Protein AF-A0A940LF89-F1 (afdb_monomer)

Solvent-accessible surface area (backbone atoms only — not comparable to full-atom values): 9359 Å² total; per-residue (Å²): 142,90,88,87,88,87,86,87,80,87,80,78,84,85,81,83,85,81,86,78,91,70,83,79,73,80,73,78,76,70,86,70,82,68,84,73,81,70,79,74,57,82,63,50,58,34,36,40,42,36,38,23,92,42,52,90,45,69,88,50,63,39,68,42,80,45,66,56,57,68,62,49,49,57,51,49,74,52,58,60,87,62,44,75,67,91,71,83,93,59,68,45,38,33,38,36,37,36,20,39,96,88,39,78,79,48,58,40,38,32,20,74,92,71,42,30,34,36,36,71,58,95,92,42,57,33,36,28,71,51,45,74,67,43,42,53,51,51,57,49,53,52,58,56,45,74,75,110

Mean predicted aligned error: 12.81 Å

pLDDT: mean 78.95, std 18.45, range [38.66, 96.88]

Secondary structure (DSSP, 8-state):
-----SSSSSSSSSS-------------------------GGG--EEEEEE-SSTT-TTS-EEEEE--HHHHHHHHHT----EESPPP-----EEEEEEETTEEEEEEEEETTTTEEEEEETTEEEEEE--HHHHHHHHHHHHHHTT-

Sequence (148 aa):
MKRYFIITVLGLFHLACNNHASNEQAITDTTGSENISMPDWKSTDSLEYIYYPDPQNQKVYQHQMITDLVLIQAFVDNLQRPVSGEKTLCPHYSKVYLFTKGEAYKTLYISGSCGYLAFAVNSHQYFIELTGQTKMLIDSLEKISVRL

Foldseek 3Di:
DDDDDPDPPPPPPPPPDDDDPDPPDPPPPDPDPPPQPDPPQLLFQKKKKKFAPDLVCSVDIFIDIGRPNVLSCLLSVPFDDWDFDDDPDARFGMKMFTDHPRDGDWIWTDHPVRQWIWTDDPNTIIITGNDPSNVVSVVVVVVVRVVD

Radius of gyration: 23.23 Å; Cα contacts (8 Å, |Δi|>4): 193; chains: 1; bounding box: 64×38×62 Å

Structure (mmCIF, N/CA/C/O backbone):
data_AF-A0A940LF89-F1
#
_entry.id   AF-A0A940LF89-F1
#
loop_
_atom_site.group_PDB
_atom_site.id
_atom_site.type_symbol
_atom_site.label_atom_id
_atom_site.label_alt_id
_atom_site.label_comp_id
_atom_site.label_asym_id
_atom_site.label_entity_id
_atom_site.label_seq_id
_atom_site.pdbx_PDB_ins_code
_atom_site.Cartn_x
_atom_site.Cartn_y
_atom_site.Cartn_z
_atom_site.occupancy
_atom_site.B_iso_or_equiv
_atom_site.auth_seq_id
_atom_site.auth_comp_id
_atom_site.auth_asym_id
_atom_site.auth_atom_id
_atom_site.pdbx_PDB_model_num
ATOM 1 N N . MET A 1 1 ? 47.653 21.192 43.317 1.00 46.12 1 MET A N 1
ATOM 2 C CA . MET A 1 1 ? 48.150 20.780 41.984 1.00 46.12 1 MET A CA 1
ATOM 3 C C . MET A 1 1 ? 47.025 20.097 41.210 1.00 46.12 1 MET A C 1
ATOM 5 O O . MET A 1 1 ? 46.843 18.905 41.374 1.00 46.12 1 MET A O 1
ATOM 9 N N . LYS A 1 2 ? 46.201 20.839 40.460 1.00 48.16 2 LYS A N 1
ATOM 10 C CA . LYS A 1 2 ? 45.096 20.291 39.642 1.00 48.16 2 LYS A CA 1
ATOM 11 C C . LYS A 1 2 ? 44.640 21.348 38.632 1.00 48.16 2 LYS A C 1
ATOM 13 O O . LYS A 1 2 ? 43.669 22.021 38.934 1.00 48.16 2 LYS A O 1
ATOM 18 N N . ARG A 1 3 ? 45.338 21.543 37.502 1.00 53.50 3 ARG A N 1
ATOM 19 C CA . ARG A 1 3 ? 44.838 22.306 36.327 1.00 53.50 3 ARG A CA 1
ATOM 20 C C . ARG A 1 3 ? 45.652 22.009 35.055 1.00 53.50 3 ARG A C 1
ATOM 22 O O . ARG A 1 3 ? 46.299 22.909 34.555 1.00 53.50 3 ARG A O 1
ATOM 29 N N . TYR A 1 4 ? 45.632 20.782 34.533 1.00 54.00 4 TYR A N 1
ATOM 30 C CA . TYR A 1 4 ? 46.116 20.500 33.166 1.00 54.00 4 TYR A CA 1
ATOM 31 C C . TYR A 1 4 ? 45.388 19.277 32.597 1.00 54.00 4 TYR A C 1
ATOM 33 O O . TYR A 1 4 ? 45.941 18.186 32.579 1.00 54.00 4 TYR A O 1
ATOM 41 N N . PHE A 1 5 ? 44.116 19.419 32.212 1.00 53.34 5 PHE A N 1
ATOM 42 C CA . PHE A 1 5 ? 43.399 18.325 31.534 1.00 53.34 5 PHE A CA 1
ATOM 43 C C . PHE A 1 5 ? 42.283 18.811 30.594 1.00 53.34 5 PHE A C 1
ATOM 45 O O . PHE A 1 5 ? 41.226 18.199 30.511 1.00 53.34 5 PHE A O 1
ATOM 52 N N . ILE A 1 6 ? 42.476 19.949 29.914 1.00 54.81 6 ILE A N 1
ATOM 53 C CA . ILE A 1 6 ? 41.477 20.495 28.974 1.00 54.81 6 ILE A CA 1
ATOM 54 C C . ILE A 1 6 ? 42.163 21.122 27.745 1.00 54.81 6 ILE A C 1
ATOM 56 O O . ILE A 1 6 ? 41.893 22.270 27.441 1.00 54.81 6 ILE A O 1
ATOM 60 N N . ILE A 1 7 ? 43.102 20.451 27.056 1.00 52.41 7 ILE A N 1
ATOM 61 C CA . ILE A 1 7 ? 43.588 20.934 25.729 1.00 52.41 7 ILE A CA 1
ATOM 62 C C . ILE A 1 7 ? 43.909 19.777 24.743 1.00 52.41 7 ILE A C 1
ATOM 64 O O . ILE A 1 7 ? 44.644 19.955 23.783 1.00 52.41 7 ILE A O 1
ATOM 68 N N . THR A 1 8 ? 43.368 18.566 24.907 1.00 50.88 8 THR A N 1
ATOM 69 C CA . THR A 1 8 ? 43.729 17.415 24.036 1.00 50.88 8 THR A CA 1
ATOM 70 C C . THR A 1 8 ? 42.533 16.683 23.425 1.00 50.88 8 THR A C 1
ATOM 72 O O . THR A 1 8 ? 42.554 15.466 23.297 1.00 50.88 8 THR A O 1
ATOM 75 N N . VAL A 1 9 ? 41.475 17.399 23.021 1.00 53.28 9 VAL A N 1
ATOM 76 C CA . VAL A 1 9 ? 40.345 16.787 22.274 1.00 53.28 9 VAL A CA 1
ATOM 77 C C . VAL A 1 9 ? 39.986 17.538 20.976 1.00 53.28 9 VAL A C 1
ATOM 79 O O . VAL A 1 9 ? 39.215 17.035 20.170 1.00 53.28 9 VAL A O 1
ATOM 82 N N . LEU A 1 10 ? 40.600 18.691 20.681 1.00 51.09 10 LEU A N 1
ATOM 83 C CA . LEU A 1 10 ? 40.256 19.501 19.496 1.00 51.09 10 LEU A CA 1
ATOM 84 C C . LEU A 1 10 ? 41.141 19.277 18.247 1.00 51.09 10 LEU A C 1
ATOM 86 O O . LEU A 1 10 ? 41.063 20.053 17.303 1.00 51.09 10 LEU A O 1
ATOM 90 N N . GLY A 1 11 ? 41.990 18.243 18.225 1.00 48.66 11 GLY A N 1
ATOM 91 C CA . GLY A 1 11 ? 43.007 18.058 17.174 1.00 48.66 11 GLY A CA 1
ATOM 92 C C . GLY A 1 11 ? 42.752 16.960 16.133 1.00 48.66 11 GLY A C 1
ATOM 93 O O . GLY A 1 11 ? 43.557 16.822 15.220 1.00 48.66 11 GLY A O 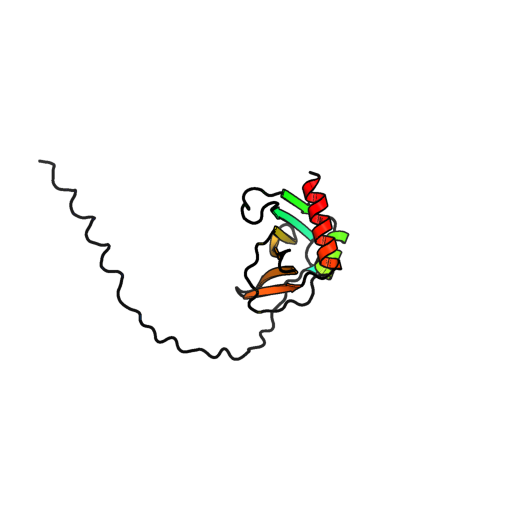1
ATOM 94 N N . LEU A 1 12 ? 41.684 16.160 16.246 1.00 50.69 12 LEU A N 1
ATOM 95 C CA . LEU A 1 12 ? 41.527 14.934 15.436 1.00 50.69 12 LEU A CA 1
ATOM 96 C C . LEU A 1 12 ? 40.475 15.001 14.314 1.00 50.69 12 LEU A C 1
ATOM 98 O O . LEU A 1 12 ? 40.306 14.022 13.597 1.00 50.69 12 LEU A O 1
ATOM 102 N N . PHE A 1 13 ? 39.811 16.140 14.091 1.00 50.19 13 PHE A N 1
ATOM 103 C CA . PHE A 1 13 ? 38.754 16.250 13.067 1.00 50.19 13 PHE A CA 1
ATOM 104 C C . PHE A 1 13 ? 39.200 16.799 11.697 1.00 50.19 13 PHE A C 1
ATOM 106 O O . PHE A 1 13 ? 38.362 16.971 10.818 1.00 50.19 13 PHE A O 1
ATOM 113 N N . HIS A 1 14 ? 40.496 17.035 11.459 1.00 48.19 14 HIS A N 1
ATOM 114 C CA . HIS A 1 14 ? 40.974 17.637 10.198 1.00 48.19 14 HIS A CA 1
ATOM 115 C C . HIS A 1 14 ? 41.719 16.692 9.236 1.00 48.19 14 HIS A C 1
ATOM 117 O O . HIS A 1 14 ? 42.357 17.164 8.302 1.00 48.19 14 HIS A O 1
ATOM 123 N N . LEU A 1 15 ? 41.621 15.367 9.404 1.00 52.59 15 LEU A N 1
ATOM 124 C CA . LEU A 1 15 ? 42.359 14.390 8.578 1.00 52.59 15 LEU A CA 1
ATOM 125 C C . LEU A 1 15 ? 41.482 13.345 7.863 1.00 52.59 15 LEU A C 1
ATOM 127 O O . LEU A 1 15 ? 41.966 12.277 7.506 1.00 52.59 15 LEU A O 1
ATOM 131 N N . ALA A 1 16 ? 40.210 13.656 7.602 1.00 47.69 16 ALA A N 1
ATOM 132 C CA . ALA A 1 16 ? 39.301 12.778 6.856 1.00 47.69 16 ALA A CA 1
ATOM 133 C C . ALA A 1 16 ? 38.662 13.483 5.648 1.00 47.69 16 ALA A C 1
ATOM 135 O O . ALA A 1 16 ? 37.453 13.458 5.478 1.00 47.69 16 ALA A O 1
ATOM 136 N N . CYS A 1 17 ? 39.474 14.132 4.815 1.00 52.31 17 CYS A N 1
ATOM 137 C CA . CYS A 1 17 ? 39.087 14.532 3.461 1.00 52.31 17 CYS A CA 1
ATOM 138 C C . CYS A 1 17 ? 40.338 14.478 2.589 1.00 52.31 17 CYS A C 1
ATOM 140 O O . CYS A 1 17 ? 40.973 15.497 2.352 1.00 52.31 17 CYS A O 1
ATOM 142 N N . ASN A 1 18 ? 40.747 13.280 2.183 1.00 50.00 18 ASN A N 1
ATOM 143 C CA . ASN A 1 18 ? 41.492 13.093 0.946 1.00 50.00 18 ASN A CA 1
ATOM 144 C C . ASN A 1 18 ? 41.467 11.620 0.558 1.00 50.00 18 ASN A C 1
ATOM 146 O O . ASN A 1 18 ? 41.664 10.746 1.398 1.00 50.00 18 ASN A O 1
ATOM 150 N N . ASN A 1 19 ? 41.280 11.410 -0.743 1.00 50.00 19 ASN A N 1
ATOM 151 C CA . ASN A 1 19 ? 41.135 10.150 -1.466 1.00 50.00 19 ASN A CA 1
ATOM 152 C C . ASN A 1 19 ? 39.683 9.677 -1.551 1.00 50.00 19 ASN A C 1
ATOM 154 O O . ASN A 1 19 ? 39.202 8.965 -0.681 1.00 50.00 19 ASN A O 1
ATOM 158 N N . HIS A 1 20 ? 39.015 10.004 -2.658 1.00 40.62 20 HIS A N 1
ATOM 159 C CA . HIS A 1 20 ? 38.934 9.039 -3.755 1.00 40.62 20 HIS A CA 1
ATOM 160 C C . HIS A 1 20 ? 38.337 9.714 -5.001 1.00 40.62 20 HIS A C 1
ATOM 162 O O . HIS A 1 20 ? 37.125 9.830 -5.146 1.00 40.62 20 HIS A O 1
ATOM 168 N N . ALA A 1 21 ? 39.195 10.158 -5.921 1.00 48.47 21 ALA A N 1
ATOM 169 C CA . ALA A 1 21 ? 38.800 10.248 -7.321 1.00 48.47 21 ALA A CA 1
ATOM 170 C C . ALA A 1 21 ? 38.827 8.811 -7.861 1.00 48.47 21 ALA A C 1
ATOM 172 O O . ALA A 1 21 ? 39.856 8.356 -8.360 1.00 48.47 21 ALA A O 1
ATOM 173 N N . SER A 1 22 ? 37.739 8.063 -7.650 1.00 42.72 22 SER A N 1
ATOM 174 C CA . SER A 1 22 ? 37.534 6.808 -8.370 1.00 42.72 22 SER A CA 1
ATOM 175 C C . SER A 1 22 ? 36.947 7.145 -9.721 1.00 42.72 22 SER A C 1
ATOM 177 O O . SER A 1 22 ? 35.916 7.801 -9.831 1.00 42.72 22 SER A O 1
ATOM 179 N N . ASN A 1 23 ? 37.668 6.709 -10.735 1.00 48.62 23 ASN A N 1
ATOM 180 C CA . ASN A 1 23 ? 37.265 6.685 -12.120 1.00 48.62 23 ASN A CA 1
ATOM 181 C C . ASN A 1 23 ? 36.010 5.800 -12.216 1.00 48.62 23 ASN A C 1
ATOM 183 O O . ASN A 1 23 ? 36.109 4.577 -12.120 1.00 48.62 23 ASN A O 1
ATOM 187 N N . GLU A 1 24 ? 34.833 6.414 -12.312 1.00 40.28 24 GLU A N 1
ATOM 188 C CA . GLU A 1 24 ? 33.560 5.709 -12.435 1.00 40.28 24 GLU A CA 1
ATOM 189 C C . GLU A 1 24 ? 33.504 5.097 -13.841 1.00 40.28 24 GLU A C 1
ATOM 191 O O . GLU A 1 24 ? 33.165 5.743 -14.833 1.00 40.28 24 GLU A O 1
ATOM 196 N N . GLN A 1 25 ? 33.952 3.844 -13.949 1.00 45.50 25 GLN A N 1
ATOM 197 C CA . GLN A 1 25 ? 33.694 3.033 -15.127 1.00 45.50 25 GLN A CA 1
ATOM 198 C C . GLN A 1 25 ? 32.181 2.895 -15.253 1.00 45.50 25 GLN A C 1
ATOM 200 O O . GLN A 1 25 ? 31.536 2.298 -14.395 1.00 45.50 25 GLN A O 1
ATOM 205 N N . ALA A 1 26 ? 31.634 3.444 -16.336 1.00 41.81 26 ALA A N 1
ATOM 206 C CA . ALA A 1 26 ? 30.279 3.174 -16.772 1.00 41.81 26 ALA A CA 1
ATOM 207 C C . ALA A 1 26 ? 30.140 1.664 -17.007 1.00 41.81 26 ALA A C 1
ATOM 209 O O . ALA A 1 26 ? 30.495 1.142 -18.068 1.00 41.81 26 ALA A O 1
ATOM 210 N N . ILE A 1 27 ? 29.653 0.953 -15.991 1.00 45.81 27 ILE A N 1
ATOM 211 C CA . ILE A 1 27 ? 29.139 -0.397 -16.150 1.00 45.81 27 ILE A CA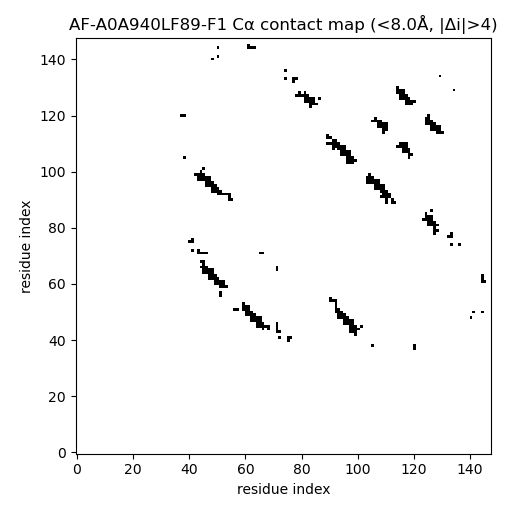 1
ATOM 212 C C . ILE A 1 27 ? 27.911 -0.231 -17.033 1.00 45.81 27 ILE A C 1
ATOM 214 O O . ILE A 1 27 ? 26.886 0.313 -16.633 1.00 45.81 27 ILE A O 1
ATOM 218 N N . THR A 1 28 ? 28.066 -0.626 -18.291 1.00 43.69 28 THR A N 1
ATOM 219 C CA . THR A 1 28 ? 26.935 -0.816 -19.187 1.00 43.69 28 THR A CA 1
ATOM 220 C C . THR A 1 28 ? 26.212 -2.041 -18.652 1.00 43.69 28 THR A C 1
ATOM 222 O O . THR A 1 28 ? 26.611 -3.168 -18.951 1.00 43.69 28 THR A O 1
ATOM 225 N N . ASP A 1 29 ? 25.226 -1.817 -17.781 1.00 38.66 29 ASP A N 1
ATOM 226 C CA . ASP A 1 29 ? 24.394 -2.886 -17.252 1.00 38.66 29 ASP A CA 1
ATOM 227 C C . ASP A 1 29 ? 23.645 -3.500 -18.430 1.00 38.66 29 ASP A C 1
ATOM 229 O O . ASP A 1 29 ? 22.699 -2.954 -19.002 1.00 38.66 29 ASP A O 1
ATOM 233 N N . THR A 1 30 ? 24.184 -4.633 -18.860 1.00 41.62 30 THR A N 1
ATOM 234 C CA . THR A 1 30 ? 23.553 -5.515 -19.820 1.00 41.62 30 THR A CA 1
ATOM 235 C C . THR A 1 30 ? 22.251 -5.938 -19.169 1.00 41.62 30 THR A C 1
ATOM 237 O O . THR A 1 30 ? 22.270 -6.457 -18.057 1.00 41.62 30 THR A O 1
ATOM 240 N N . THR A 1 31 ? 21.135 -5.682 -19.845 1.00 44.91 31 THR A N 1
ATOM 241 C CA . THR A 1 31 ? 19.775 -6.055 -19.458 1.00 44.91 31 THR A CA 1
ATOM 242 C C . THR A 1 31 ? 19.676 -7.561 -19.215 1.00 44.91 31 THR A C 1
ATOM 244 O O . THR A 1 31 ? 19.237 -8.340 -20.060 1.00 44.91 31 THR A O 1
ATOM 247 N N . GLY A 1 32 ? 20.100 -7.982 -18.027 1.00 40.69 32 GLY A N 1
ATOM 248 C CA . GLY A 1 32 ? 19.802 -9.273 -17.454 1.00 40.69 32 GLY A CA 1
ATOM 249 C C . GLY A 1 32 ? 18.320 -9.277 -17.135 1.00 40.69 32 GLY A C 1
ATOM 250 O O . GLY A 1 32 ? 17.867 -8.584 -16.229 1.00 40.69 32 GLY A O 1
ATOM 251 N N . SER A 1 33 ? 17.548 -10.035 -17.907 1.00 46.44 33 SER A N 1
ATOM 252 C CA . SER A 1 33 ? 16.190 -10.417 -17.537 1.00 46.44 33 SER A CA 1
ATOM 253 C C . SER A 1 33 ? 16.269 -11.293 -16.283 1.00 46.44 33 SER A C 1
ATOM 255 O O . SER A 1 33 ? 16.211 -12.519 -16.375 1.00 46.44 33 SER A O 1
ATOM 257 N N . GLU A 1 34 ? 16.448 -10.684 -15.110 1.00 54.47 34 GLU A N 1
ATOM 258 C CA . GLU A 1 34 ? 16.262 -11.372 -13.841 1.00 54.47 34 GLU A CA 1
ATOM 259 C C . GLU A 1 34 ? 14.828 -11.905 -13.801 1.00 54.47 34 GLU A C 1
ATOM 261 O O . GLU A 1 34 ? 13.856 -11.175 -14.018 1.00 54.47 34 GLU A O 1
ATOM 266 N N . ASN A 1 35 ? 14.685 -13.202 -13.535 1.00 57.06 35 ASN A N 1
ATOM 267 C CA . ASN A 1 35 ? 13.398 -13.787 -13.188 1.00 57.06 35 ASN A CA 1
ATOM 268 C C . ASN A 1 35 ? 12.997 -13.240 -11.814 1.00 57.06 35 ASN A C 1
ATOM 270 O O . ASN A 1 35 ? 13.279 -13.842 -10.780 1.00 57.06 35 ASN A O 1
ATOM 274 N N . ILE A 1 36 ? 12.376 -12.063 -11.807 1.00 63.78 36 ILE A N 1
ATOM 275 C CA . ILE A 1 36 ? 11.866 -11.426 -10.598 1.00 63.78 36 ILE A CA 1
ATOM 276 C C . ILE A 1 36 ? 10.765 -12.324 -10.037 1.00 63.78 36 ILE A C 1
ATOM 278 O O . ILE A 1 36 ? 9.684 -12.440 -10.621 1.00 63.78 36 ILE A O 1
ATOM 282 N N . SER A 1 37 ? 11.036 -12.957 -8.896 1.00 72.25 37 SER A N 1
ATOM 283 C CA . SER A 1 37 ? 10.005 -13.641 -8.122 1.00 72.25 37 SER A CA 1
ATOM 284 C C . SER A 1 37 ? 9.059 -12.584 -7.567 1.00 72.25 37 SER A C 1
ATOM 286 O O . SER A 1 37 ? 9.373 -11.906 -6.586 1.00 72.25 37 SER A O 1
ATOM 288 N N . MET A 1 38 ? 7.912 -12.413 -8.221 1.00 77.19 38 MET A N 1
ATOM 289 C CA . MET A 1 38 ? 6.885 -11.505 -7.732 1.00 77.19 38 MET A CA 1
ATOM 290 C C . MET A 1 38 ? 6.402 -11.955 -6.351 1.00 77.19 38 MET A C 1
ATOM 292 O O . MET A 1 38 ? 6.324 -13.161 -6.100 1.00 77.19 38 MET A O 1
ATOM 296 N N . PRO A 1 39 ? 6.083 -11.014 -5.448 1.00 81.94 39 PRO A N 1
ATOM 297 C CA . PRO A 1 39 ? 5.462 -11.360 -4.180 1.00 81.94 39 PRO A CA 1
ATOM 298 C C . PRO A 1 39 ? 4.162 -12.123 -4.434 1.00 81.94 39 PRO A C 1
ATOM 300 O O . PRO A 1 39 ? 3.375 -11.741 -5.301 1.00 81.94 39 PRO A O 1
ATOM 303 N N . ASP A 1 40 ? 3.930 -13.193 -3.678 1.00 88.62 40 ASP A N 1
ATOM 304 C CA . ASP A 1 40 ? 2.652 -13.893 -3.724 1.00 88.62 40 ASP A CA 1
ATOM 305 C C . ASP A 1 40 ? 1.592 -13.061 -2.996 1.00 88.62 40 ASP A C 1
ATOM 307 O O . ASP A 1 40 ? 1.395 -13.165 -1.783 1.00 88.62 40 ASP A O 1
ATOM 311 N N . TRP A 1 41 ? 0.924 -12.191 -3.748 1.00 89.00 41 TRP A N 1
ATOM 312 C CA . TRP A 1 41 ? -0.151 -11.339 -3.246 1.00 89.00 41 TRP A CA 1
ATOM 313 C C . TRP A 1 41 ? -1.368 -12.146 -2.784 1.00 89.00 41 TRP A C 1
ATOM 315 O O . TRP A 1 41 ? -2.092 -11.701 -1.898 1.00 89.00 41 TRP A O 1
ATOM 325 N N . LYS A 1 42 ? -1.579 -13.350 -3.336 1.00 89.25 42 LYS A N 1
ATOM 326 C CA . LYS A 1 42 ? -2.772 -14.170 -3.068 1.00 89.25 42 LYS A CA 1
ATOM 327 C C . LYS A 1 42 ? -2.775 -14.778 -1.673 1.00 89.25 42 LYS A C 1
ATOM 329 O O . LYS A 1 42 ? -3.839 -15.120 -1.163 1.00 89.25 42 LYS A O 1
ATOM 334 N N . SER A 1 43 ? -1.598 -14.877 -1.058 1.00 93.69 43 SER A N 1
ATOM 335 C CA . SER A 1 43 ? -1.420 -15.305 0.331 1.00 93.69 43 SER A CA 1
ATOM 336 C C . SER A 1 43 ? -1.839 -14.254 1.370 1.00 93.69 43 SER A C 1
ATOM 338 O O . SER A 1 43 ? -1.805 -14.551 2.567 1.00 93.69 43 SER A O 1
ATOM 340 N N . THR A 1 44 ? -2.234 -13.050 0.936 1.00 95.81 44 THR A N 1
ATOM 341 C CA . THR A 1 44 ? -2.681 -11.979 1.833 1.00 95.81 44 THR A CA 1
ATOM 342 C C . THR A 1 44 ? -3.971 -12.374 2.549 1.00 95.81 44 THR A C 1
ATOM 344 O O . THR A 1 44 ? -4.983 -12.636 1.899 1.00 95.81 44 THR A O 1
ATOM 347 N N . ASP A 1 45 ? -3.955 -12.366 3.881 1.00 95.94 45 ASP A N 1
ATOM 348 C CA . ASP A 1 45 ? -5.145 -12.612 4.710 1.00 95.94 45 ASP A CA 1
ATOM 349 C C . ASP A 1 45 ? -5.711 -11.345 5.360 1.00 95.94 45 ASP A C 1
ATOM 351 O O . ASP A 1 45 ? -6.868 -11.322 5.779 1.00 95.94 45 ASP A O 1
ATOM 355 N N . SER A 1 46 ? -4.910 -10.283 5.426 1.00 96.12 46 SER A N 1
ATOM 356 C CA . SER A 1 46 ? -5.297 -9.009 6.009 1.00 96.12 46 SER A CA 1
ATOM 357 C C . SER A 1 46 ? -4.419 -7.866 5.504 1.00 96.12 46 SER A C 1
ATOM 359 O O . SER A 1 46 ? -3.304 -8.068 5.012 1.00 96.12 46 SER A O 1
ATOM 361 N N . LEU A 1 47 ? -4.951 -6.648 5.583 1.00 95.44 47 LEU A N 1
ATOM 362 C CA . LEU A 1 47 ? -4.288 -5.429 5.130 1.00 95.44 47 LEU A CA 1
ATOM 363 C C . LEU A 1 47 ? -4.356 -4.366 6.218 1.00 95.44 47 LEU A C 1
ATOM 365 O O . LEU A 1 47 ? -5.436 -4.096 6.736 1.00 95.44 47 LEU A O 1
ATOM 369 N N . GLU A 1 48 ? -3.251 -3.681 6.479 1.00 96.12 48 GLU A N 1
ATOM 370 C CA . GLU A 1 48 ? -3.293 -2.395 7.174 1.00 96.12 48 GLU A CA 1
ATOM 371 C C . GLU A 1 48 ? -3.187 -1.279 6.138 1.00 96.12 48 GLU A C 1
ATOM 373 O O . GLU A 1 48 ? -2.204 -1.187 5.402 1.00 96.12 48 GLU A O 1
ATOM 378 N N . TYR A 1 49 ? -4.209 -0.432 6.068 1.00 95.19 49 TYR A N 1
ATOM 379 C CA . TYR A 1 49 ? -4.238 0.736 5.198 1.00 95.19 49 TYR A CA 1
ATOM 380 C C . TYR A 1 49 ? -3.991 1.992 6.025 1.00 95.19 49 TYR A C 1
ATOM 382 O O . TYR A 1 49 ? -4.748 2.279 6.949 1.00 95.19 49 TYR A O 1
ATOM 390 N N . ILE A 1 50 ? -2.953 2.746 5.670 1.00 95.62 50 ILE A N 1
ATOM 391 C CA . ILE A 1 50 ? -2.601 4.030 6.273 1.00 95.62 50 ILE A CA 1
ATOM 392 C C . ILE A 1 50 ? -2.807 5.129 5.239 1.00 95.62 50 ILE A C 1
ATOM 394 O O . ILE A 1 50 ? -2.201 5.097 4.170 1.00 95.62 50 ILE A O 1
ATOM 398 N N . TYR A 1 51 ? -3.611 6.127 5.581 1.00 94.62 51 TYR A N 1
ATOM 399 C CA . TYR A 1 51 ? -3.879 7.306 4.770 1.00 94.62 51 TYR A CA 1
ATOM 400 C C . TYR A 1 51 ? -3.277 8.562 5.402 1.00 94.62 51 TYR A C 1
ATOM 402 O O . TYR A 1 51 ? -3.396 8.784 6.607 1.00 94.62 51 TYR A O 1
ATOM 410 N N . TYR A 1 52 ? -2.658 9.395 4.570 1.00 93.75 52 TYR A N 1
ATOM 411 C CA . TYR A 1 52 ? -2.072 10.683 4.919 1.00 93.75 52 TYR A CA 1
ATOM 412 C C . TYR A 1 52 ? -2.899 11.794 4.264 1.00 93.75 52 TYR A C 1
ATOM 414 O O . TYR A 1 52 ? -2.704 12.061 3.075 1.00 93.75 52 TYR A O 1
ATOM 422 N N . PRO A 1 53 ? -3.786 12.474 5.018 1.00 91.44 53 PRO A N 1
ATOM 423 C CA . PRO A 1 53 ? -4.552 13.604 4.488 1.00 91.44 53 PRO A CA 1
ATOM 424 C C . PRO A 1 53 ? -3.651 14.709 3.922 1.00 91.44 53 PRO A C 1
ATOM 426 O O . PRO A 1 53 ? -3.989 15.355 2.935 1.00 91.44 53 PRO A O 1
ATOM 429 N N . ASP A 1 54 ? -2.480 14.897 4.539 1.00 92.38 54 ASP A N 1
ATOM 430 C CA . ASP A 1 54 ? -1.398 15.730 4.026 1.00 92.38 54 ASP A CA 1
ATOM 431 C C . ASP A 1 54 ? -0.149 14.861 3.771 1.00 92.38 54 ASP A C 1
ATOM 433 O O . ASP A 1 54 ? 0.550 14.491 4.722 1.00 92.38 54 ASP A O 1
ATOM 437 N N . PRO A 1 55 ? 0.180 14.548 2.501 1.00 90.50 55 PRO A N 1
ATOM 438 C CA . PRO A 1 55 ? 1.374 13.779 2.145 1.00 90.50 55 PRO A CA 1
ATOM 439 C C . PRO A 1 55 ? 2.701 14.395 2.619 1.00 90.50 55 PRO A C 1
ATOM 441 O O . PRO A 1 55 ? 3.692 13.671 2.747 1.00 90.50 55 PRO A O 1
ATOM 444 N N . GLN A 1 56 ? 2.740 15.710 2.877 1.00 90.81 56 GLN A N 1
ATOM 445 C CA . GLN A 1 56 ? 3.918 16.414 3.400 1.00 90.81 56 GLN A CA 1
ATOM 446 C C . GLN A 1 56 ? 4.024 16.320 4.929 1.00 90.81 56 GLN A C 1
ATOM 448 O O . GLN A 1 56 ? 5.106 16.507 5.487 1.00 90.81 56 GLN A O 1
ATOM 453 N N . ASN A 1 57 ? 2.932 15.976 5.618 1.00 93.06 57 ASN A N 1
ATOM 454 C CA . ASN A 1 57 ? 2.874 15.825 7.068 1.00 93.06 57 ASN A CA 1
ATOM 455 C C . ASN A 1 57 ? 2.382 14.427 7.477 1.00 93.06 57 ASN A C 1
ATOM 457 O O . ASN A 1 57 ? 1.335 14.260 8.101 1.00 93.06 57 ASN A O 1
ATOM 461 N N . GLN A 1 58 ? 3.203 13.408 7.209 1.00 90.94 58 GLN A N 1
ATOM 462 C CA . GLN A 1 58 ? 2.888 12.001 7.513 1.00 90.94 58 GLN A CA 1
ATOM 463 C C . GLN A 1 58 ? 2.750 11.675 9.015 1.00 90.94 58 GLN A C 1
ATOM 465 O O . GLN A 1 58 ? 2.460 10.534 9.369 1.00 90.94 58 GLN A O 1
ATOM 470 N N . LYS A 1 59 ? 2.965 12.647 9.916 1.00 93.38 59 LYS A N 1
ATOM 471 C CA . LYS A 1 59 ? 2.704 12.484 11.356 1.00 93.38 59 LYS A CA 1
ATOM 472 C C . LYS A 1 59 ? 1.210 12.425 11.663 1.00 93.38 59 LYS A C 1
ATOM 474 O O . LYS A 1 59 ? 0.830 11.844 12.674 1.00 93.38 59 LYS A O 1
ATOM 479 N N . VAL A 1 60 ? 0.389 13.043 10.815 1.00 93.50 60 VAL A N 1
ATOM 480 C CA . VAL A 1 60 ? -1.068 12.975 10.895 1.00 93.50 60 VAL A CA 1
ATOM 481 C C . VAL A 1 60 ? -1.521 11.932 9.889 1.00 93.50 60 VAL A C 1
ATOM 483 O O . VAL A 1 60 ? -1.364 12.112 8.682 1.00 93.50 60 VAL A O 1
ATOM 486 N N . TYR A 1 61 ? -2.050 10.824 10.392 1.00 94.44 61 TYR A N 1
ATOM 487 C CA . TYR A 1 61 ? -2.527 9.734 9.557 1.00 94.44 61 TYR A CA 1
ATOM 488 C C . TYR A 1 61 ? -3.791 9.112 10.134 1.00 94.44 61 TYR A C 1
ATOM 490 O O . TYR A 1 61 ? -4.054 9.181 11.334 1.00 94.44 61 TYR A O 1
ATOM 498 N N . GLN A 1 62 ? -4.556 8.495 9.247 1.00 93.62 62 GLN A N 1
ATOM 499 C CA . GLN A 1 62 ? -5.630 7.575 9.587 1.00 93.62 62 GLN A CA 1
ATOM 500 C C . GLN A 1 62 ? -5.150 6.173 9.251 1.00 93.62 62 GLN A C 1
ATOM 502 O O . GLN A 1 62 ? -4.454 5.986 8.254 1.00 93.62 62 GLN A O 1
ATOM 507 N N . HIS A 1 63 ? -5.503 5.192 10.070 1.00 93.50 63 HIS A N 1
ATOM 508 C CA . HIS A 1 63 ? -5.177 3.804 9.783 1.00 93.50 63 HIS A CA 1
ATOM 509 C C . HIS A 1 63 ? -6.385 2.910 10.022 1.00 93.50 63 HIS A C 1
ATOM 511 O O . HIS A 1 63 ? -7.231 3.201 10.865 1.00 93.50 63 HIS A O 1
ATOM 517 N N . GLN A 1 64 ? -6.469 1.832 9.254 1.00 93.56 64 GLN A N 1
ATOM 518 C CA . GLN A 1 64 ? -7.514 0.830 9.389 1.00 93.56 64 GLN A CA 1
ATOM 519 C C . GLN A 1 64 ? -6.951 -0.552 9.088 1.00 93.56 64 GLN A C 1
ATOM 521 O O . GLN A 1 64 ? -6.167 -0.727 8.152 1.00 93.56 64 GLN A O 1
ATOM 526 N N . MET A 1 65 ? -7.398 -1.535 9.863 1.00 94.50 65 MET A N 1
ATOM 527 C CA . MET A 1 65 ? -7.151 -2.941 9.576 1.00 94.50 65 MET A CA 1
ATOM 528 C C . MET A 1 65 ? -8.331 -3.498 8.780 1.00 94.50 65 MET A C 1
ATOM 530 O O . MET A 1 65 ? -9.486 -3.334 9.171 1.00 94.50 65 MET A O 1
ATOM 534 N N . ILE A 1 66 ? -8.040 -4.155 7.666 1.00 93.75 66 ILE A N 1
ATOM 535 C CA . ILE A 1 66 ? -9.016 -4.753 6.759 1.00 93.75 66 ILE A CA 1
ATOM 536 C C . ILE A 1 66 ? -8.799 -6.262 6.793 1.00 93.75 66 ILE A C 1
ATOM 538 O O . ILE A 1 66 ? -7.713 -6.751 6.489 1.00 93.75 66 ILE A O 1
ATOM 542 N N . THR A 1 67 ? -9.849 -6.994 7.148 1.00 94.81 67 THR A N 1
ATOM 543 C CA . THR A 1 67 ? -9.870 -8.466 7.208 1.00 94.81 67 THR A CA 1
ATOM 544 C C . THR A 1 67 ? -10.937 -9.070 6.291 1.00 94.81 67 THR A C 1
ATOM 546 O O . THR A 1 67 ? -11.126 -10.285 6.265 1.00 94.81 67 THR A O 1
ATOM 549 N N . ASP A 1 68 ? -11.643 -8.232 5.524 1.00 93.56 68 ASP A N 1
ATOM 550 C CA . ASP A 1 68 ? -12.601 -8.676 4.514 1.00 93.56 68 ASP A CA 1
ATOM 551 C C . ASP A 1 68 ? -11.851 -9.317 3.340 1.00 93.56 68 ASP A C 1
ATOM 553 O O . ASP A 1 68 ? -11.309 -8.631 2.472 1.00 93.56 68 ASP A O 1
ATOM 557 N N . LEU A 1 69 ? -11.829 -10.650 3.313 1.00 92.50 69 LEU A N 1
ATOM 558 C CA . LEU A 1 69 ? -11.123 -11.425 2.295 1.00 92.50 69 LEU A CA 1
ATOM 559 C C . LEU A 1 69 ? -11.624 -11.151 0.872 1.00 92.50 69 LEU A C 1
ATOM 561 O O . LEU A 1 69 ? -10.837 -11.252 -0.064 1.00 92.50 69 LEU A O 1
ATOM 565 N N . VAL A 1 70 ? -12.897 -10.790 0.682 1.00 91.88 70 VAL A N 1
ATOM 566 C CA . VAL A 1 70 ? -13.432 -10.478 -0.652 1.00 91.88 70 VAL A CA 1
ATOM 567 C C . VAL A 1 70 ? -12.828 -9.172 -1.151 1.00 91.88 70 VAL A C 1
ATOM 569 O O . VAL A 1 70 ? -12.361 -9.099 -2.288 1.00 91.88 70 VAL A O 1
ATOM 572 N N . LEU A 1 71 ? -12.783 -8.156 -0.288 1.00 90.88 71 LEU A N 1
ATOM 573 C CA . LEU A 1 71 ? -12.162 -6.872 -0.599 1.00 90.88 71 LEU A CA 1
ATOM 574 C C . LEU A 1 71 ? -10.652 -7.011 -0.827 1.00 90.88 71 LEU A C 1
ATOM 576 O O . LEU A 1 71 ? -10.114 -6.421 -1.764 1.00 90.88 71 LEU A O 1
ATOM 580 N N . ILE A 1 72 ? -9.980 -7.815 -0.000 1.00 92.38 72 ILE A N 1
ATOM 581 C CA . ILE A 1 72 ? -8.542 -8.082 -0.106 1.00 92.38 72 ILE A CA 1
ATOM 582 C C . ILE A 1 72 ? -8.225 -8.768 -1.432 1.00 92.38 72 ILE A C 1
ATOM 584 O O . ILE A 1 72 ? -7.364 -8.283 -2.163 1.00 92.38 72 ILE A O 1
ATOM 588 N N . GLN A 1 73 ? -8.940 -9.846 -1.771 1.00 92.06 73 GLN A N 1
ATOM 589 C CA . GLN A 1 73 ? -8.720 -10.565 -3.026 1.00 92.06 73 GLN A CA 1
ATOM 590 C C . GLN A 1 73 ? -9.027 -9.683 -4.235 1.00 92.06 73 GLN A C 1
ATOM 592 O O . GLN A 1 73 ? -8.219 -9.607 -5.155 1.00 92.06 73 GLN A O 1
ATOM 597 N N . ALA A 1 74 ? -10.113 -8.903 -4.188 1.00 90.69 74 ALA A N 1
ATOM 598 C CA . ALA A 1 74 ? -10.399 -7.920 -5.227 1.00 90.69 74 ALA A CA 1
ATOM 599 C C . ALA A 1 74 ? -9.262 -6.897 -5.388 1.00 90.69 74 ALA A C 1
ATOM 601 O O . ALA A 1 74 ? -8.926 -6.535 -6.513 1.00 90.69 74 ALA A O 1
ATOM 602 N N . PHE A 1 75 ? -8.646 -6.436 -4.297 1.00 90.12 75 PHE A N 1
ATOM 603 C CA . PHE A 1 75 ? -7.505 -5.526 -4.361 1.00 90.12 75 PHE A CA 1
ATOM 604 C C . PHE A 1 75 ? -6.274 -6.185 -4.990 1.00 90.12 75 PHE A C 1
ATOM 606 O O . PHE A 1 75 ? -5.719 -5.627 -5.938 1.00 90.12 75 PHE A O 1
ATOM 613 N N . VAL A 1 76 ? -5.867 -7.367 -4.513 1.00 90.25 76 VAL A N 1
ATOM 614 C CA . VAL A 1 76 ? -4.642 -8.024 -4.996 1.00 90.25 76 VAL A CA 1
ATOM 615 C C . VAL A 1 76 ? -4.771 -8.583 -6.414 1.00 90.25 76 VAL A C 1
ATOM 6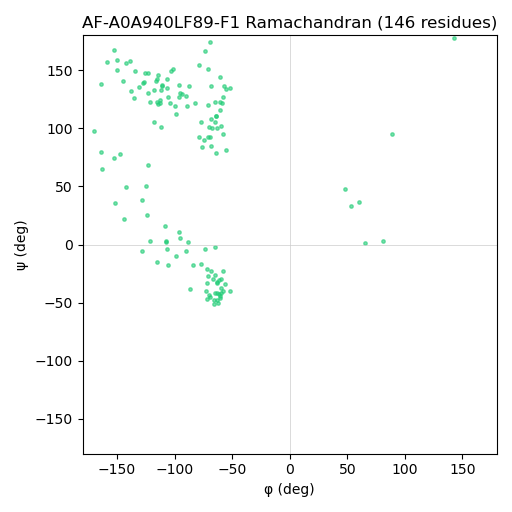17 O O . VAL A 1 76 ? -3.804 -8.515 -7.168 1.00 90.25 76 VAL A O 1
ATOM 620 N N . ASP A 1 77 ? -5.954 -9.049 -6.824 1.00 89.25 77 ASP A N 1
ATOM 621 C CA . ASP A 1 77 ? -6.206 -9.525 -8.193 1.00 89.25 77 ASP A CA 1
ATOM 622 C C . ASP A 1 77 ? -6.158 -8.387 -9.226 1.00 89.25 77 ASP A C 1
ATOM 624 O O . ASP A 1 77 ? -5.892 -8.617 -10.406 1.00 89.25 77 ASP A O 1
ATOM 628 N N . ASN A 1 78 ? -6.379 -7.143 -8.787 1.00 86.88 78 ASN A N 1
ATOM 629 C CA . ASN A 1 78 ? -6.279 -5.948 -9.626 1.00 86.88 78 ASN A CA 1
ATOM 630 C C . ASN A 1 78 ? -4.865 -5.341 -9.666 1.00 86.88 78 ASN A C 1
ATOM 632 O O . ASN A 1 78 ? -4.654 -4.310 -10.315 1.00 86.88 78 ASN A O 1
ATOM 636 N N . LEU A 1 79 ? -3.883 -5.950 -8.995 1.00 86.94 79 LEU A N 1
ATOM 637 C CA . LEU A 1 79 ? -2.482 -5.558 -9.118 1.00 86.94 79 LEU A CA 1
ATOM 638 C C . LEU A 1 79 ? -1.925 -6.115 -10.433 1.00 86.94 79 LEU A C 1
ATOM 640 O O . LEU A 1 79 ? -1.679 -7.311 -10.581 1.00 86.94 79 LEU A O 1
ATOM 644 N N . GLN A 1 80 ? -1.746 -5.233 -11.416 1.00 80.12 80 GLN A N 1
ATOM 645 C CA . GLN A 1 80 ? -1.208 -5.607 -12.722 1.00 80.12 80 GLN A CA 1
ATOM 646 C C . GLN A 1 80 ? 0.272 -6.000 -12.656 1.00 80.12 80 GLN A C 1
ATOM 648 O O . GLN A 1 80 ? 0.944 -5.860 -11.633 1.00 80.12 80 GLN A O 1
ATOM 653 N N . ARG A 1 81 ? 0.803 -6.468 -13.794 1.00 81.88 81 ARG A N 1
ATOM 654 C CA . ARG A 1 81 ? 2.228 -6.766 -13.925 1.00 81.88 81 ARG A CA 1
ATOM 655 C C . ARG A 1 81 ? 3.040 -5.493 -13.640 1.00 81.88 81 ARG A C 1
ATOM 657 O O . ARG A 1 81 ? 2.854 -4.498 -14.339 1.00 81.88 81 ARG A O 1
ATOM 664 N N . PRO A 1 82 ? 3.942 -5.516 -12.651 1.00 84.62 82 PRO A N 1
ATOM 665 C CA . PRO A 1 82 ? 4.763 -4.362 -12.345 1.00 84.62 82 PRO A CA 1
ATOM 666 C C . PRO A 1 82 ? 5.795 -4.123 -13.439 1.00 84.62 82 PRO A C 1
ATOM 668 O O . PRO A 1 82 ? 6.287 -5.058 -14.078 1.00 84.62 82 PRO A O 1
ATOM 671 N N . VAL A 1 83 ? 6.167 -2.860 -13.588 1.00 82.62 83 VAL A N 1
ATOM 672 C CA . VAL A 1 83 ? 7.305 -2.425 -14.392 1.00 82.62 83 VAL A CA 1
ATOM 673 C C . VAL A 1 83 ? 8.432 -1.992 -13.460 1.00 82.62 83 VAL A C 1
ATOM 675 O O . VAL A 1 83 ? 8.198 -1.300 -12.465 1.00 82.62 83 VAL A O 1
ATOM 678 N N . SER A 1 84 ? 9.652 -2.433 -13.758 1.00 80.94 84 SER A N 1
ATOM 679 C CA . SER A 1 84 ? 10.855 -1.839 -13.181 1.00 80.94 84 SER A CA 1
ATOM 680 C C . SER A 1 84 ? 11.174 -0.539 -13.913 1.00 80.94 84 SER A C 1
ATOM 682 O O . SER A 1 84 ? 10.806 -0.353 -15.075 1.00 80.94 84 SER A O 1
ATOM 684 N N . GLY A 1 85 ? 11.863 0.366 -13.234 1.00 75.12 85 GLY A N 1
ATOM 685 C CA . GLY A 1 85 ? 12.363 1.596 -13.833 1.00 75.12 85 GLY A CA 1
ATOM 686 C C . GLY A 1 85 ? 12.269 2.766 -12.876 1.00 75.12 85 GLY A C 1
ATOM 687 O O . GLY A 1 85 ? 11.764 2.642 -11.768 1.00 75.12 85 GLY A O 1
ATOM 688 N N . GLU A 1 86 ? 12.747 3.916 -13.316 1.00 74.62 86 GLU A N 1
ATOM 689 C CA . GLU A 1 86 ? 12.657 5.143 -12.540 1.00 74.62 86 GLU A CA 1
ATOM 690 C C . GLU A 1 86 ? 11.341 5.849 -12.872 1.00 74.62 86 GLU A C 1
ATOM 692 O O . GLU A 1 86 ? 11.072 6.219 -14.017 1.00 74.62 86 GLU A O 1
ATOM 697 N N . LYS A 1 87 ? 10.483 6.029 -11.867 1.00 74.75 87 LYS A N 1
ATOM 698 C CA . LYS A 1 87 ? 9.369 6.978 -11.940 1.00 74.75 87 LYS A CA 1
ATOM 699 C C . LYS A 1 87 ? 9.757 8.236 -11.182 1.00 74.75 87 LYS A C 1
ATOM 701 O O . LYS A 1 87 ? 10.504 8.184 -10.208 1.00 74.75 87 LYS A O 1
ATOM 706 N N . THR A 1 88 ? 9.200 9.368 -11.603 1.00 76.44 88 THR A N 1
ATOM 707 C CA . THR A 1 88 ? 9.307 10.621 -10.856 1.00 76.44 88 THR A CA 1
ATOM 708 C C . THR A 1 88 ? 8.885 10.397 -9.403 1.00 76.44 88 THR A C 1
ATOM 710 O O . THR A 1 88 ? 7.866 9.748 -9.133 1.00 76.44 88 THR A O 1
ATOM 713 N N . LEU A 1 89 ? 9.680 10.925 -8.470 1.00 76.31 89 LEU A N 1
ATOM 714 C CA . LEU A 1 89 ? 9.358 10.903 -7.048 1.00 76.31 89 LEU A CA 1
ATOM 715 C C . LEU A 1 89 ? 8.093 11.726 -6.826 1.00 76.31 89 LEU A C 1
ATOM 717 O O . LEU A 1 89 ? 8.093 12.948 -6.975 1.00 76.31 89 LEU A O 1
ATOM 721 N N . CYS A 1 90 ? 7.012 11.038 -6.485 1.00 85.31 90 CYS A N 1
ATOM 722 C CA . CYS A 1 90 ? 5.727 11.654 -6.223 1.00 85.31 90 CYS A CA 1
ATOM 723 C C . CYS A 1 90 ? 5.354 11.416 -4.765 1.00 85.31 90 CYS A C 1
ATOM 725 O O . CYS A 1 90 ? 5.583 10.316 -4.258 1.00 85.31 90 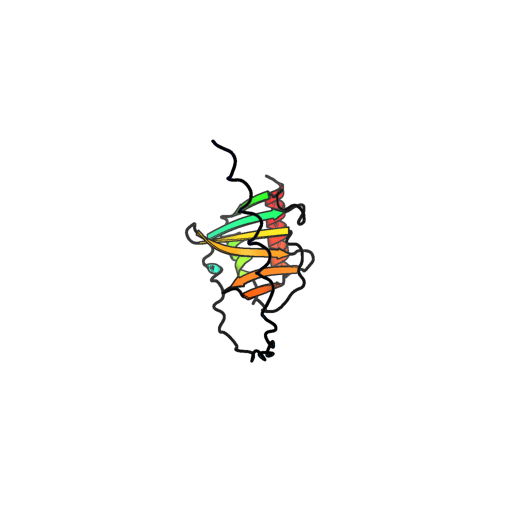CYS A O 1
ATOM 727 N N . PRO A 1 91 ? 4.762 12.408 -4.079 1.00 88.38 91 PRO A N 1
ATOM 728 C CA . PRO A 1 91 ? 4.284 12.200 -2.725 1.00 88.38 91 PRO A CA 1
ATOM 729 C C . PRO A 1 91 ? 3.318 11.013 -2.675 1.00 88.38 91 PRO A C 1
ATOM 731 O O . PRO A 1 91 ? 2.419 10.879 -3.517 1.00 88.38 91 PRO A O 1
ATOM 734 N N . HIS A 1 92 ? 3.523 10.147 -1.688 1.00 91.31 92 HIS A N 1
ATOM 735 C CA . HIS A 1 92 ? 2.604 9.061 -1.388 1.00 91.31 92 HIS A CA 1
ATOM 736 C C . HIS A 1 92 ? 1.578 9.556 -0.377 1.00 91.31 92 HIS A C 1
ATOM 738 O O . HIS A 1 92 ? 1.950 10.093 0.666 1.00 91.31 92 HIS A O 1
ATOM 744 N N . TYR A 1 93 ? 0.300 9.373 -0.686 1.00 92.19 93 TYR A N 1
ATOM 745 C CA . TYR A 1 93 ? -0.798 9.755 0.204 1.00 92.19 93 TYR A CA 1
ATOM 746 C C . TYR A 1 93 ? -1.330 8.560 0.997 1.00 92.19 93 TYR A C 1
ATOM 748 O O . TYR A 1 93 ? -2.095 8.741 1.936 1.00 92.19 93 TYR A O 1
ATOM 756 N N . SER A 1 94 ? -0.906 7.339 0.666 1.00 94.25 94 SER A N 1
ATOM 757 C CA . SER A 1 94 ? -1.213 6.166 1.476 1.00 94.25 94 SER A CA 1
ATOM 758 C C . SER A 1 94 ? -0.134 5.090 1.407 1.00 94.25 94 SER A C 1
ATOM 760 O O . SER A 1 94 ? 0.698 5.045 0.492 1.00 94.25 94 SER A O 1
ATOM 762 N N . LYS A 1 95 ? -0.134 4.238 2.432 1.00 95.50 95 LYS A N 1
ATOM 763 C CA . LYS A 1 95 ? 0.674 3.024 2.552 1.00 95.50 95 LYS A CA 1
ATOM 764 C C . LYS A 1 95 ? -0.246 1.852 2.856 1.00 95.50 95 LYS A C 1
ATOM 766 O O . LYS A 1 95 ? -1.168 1.987 3.652 1.00 95.50 95 LYS A O 1
ATOM 771 N N . VAL A 1 96 ? 0.022 0.707 2.241 1.00 95.62 96 VAL A N 1
ATOM 772 C CA . VAL A 1 96 ? -0.679 -0.547 2.527 1.00 95.62 96 VAL A CA 1
ATOM 773 C C . VAL A 1 96 ? 0.338 -1.576 2.980 1.00 95.62 96 VAL A C 1
ATOM 775 O O . VAL A 1 96 ? 1.280 -1.863 2.244 1.00 95.62 96 VAL A O 1
ATOM 778 N N . TYR A 1 97 ? 0.155 -2.138 4.165 1.00 96.44 97 TYR A N 1
ATOM 779 C CA . TYR A 1 97 ? 0.897 -3.310 4.608 1.00 96.44 97 TYR A CA 1
ATOM 780 C C . TYR A 1 97 ? 0.062 -4.549 4.325 1.00 96.44 97 TYR A C 1
ATOM 782 O O . TYR A 1 97 ? -1.102 -4.617 4.715 1.00 96.44 97 TYR A O 1
ATOM 790 N N . LEU A 1 98 ? 0.656 -5.513 3.630 1.00 95.81 98 LEU A N 1
ATOM 791 C CA . LEU A 1 98 ? 0.049 -6.809 3.370 1.00 95.81 98 LEU A CA 1
ATOM 792 C C . LEU A 1 98 ? 0.535 -7.796 4.418 1.00 95.81 98 LEU A C 1
ATOM 794 O O . LEU A 1 98 ? 1.747 -7.916 4.640 1.00 95.81 98 LEU A O 1
ATOM 798 N N . PHE A 1 99 ? -0.406 -8.513 5.017 1.00 96.88 99 PHE A N 1
ATOM 799 C CA . PHE A 1 99 ? -0.137 -9.509 6.038 1.00 96.88 99 PHE A CA 1
ATOM 800 C C . PHE A 1 99 ? -0.498 -10.904 5.544 1.00 96.88 99 PHE A C 1
ATOM 802 O O . PHE A 1 99 ? -1.449 -11.098 4.786 1.00 96.88 99 PHE A O 1
ATOM 809 N N . THR A 1 100 ? 0.282 -11.880 5.991 1.00 96.38 100 THR A N 1
ATOM 810 C CA . THR A 1 100 ? -0.044 -13.298 5.872 1.00 96.38 100 THR A CA 1
ATOM 811 C C . THR A 1 100 ? 0.322 -13.976 7.181 1.00 96.38 100 THR A C 1
ATOM 813 O O . THR A 1 100 ? 1.396 -13.743 7.734 1.00 96.38 100 THR A O 1
ATOM 816 N N . LYS A 1 101 ? -0.590 -14.780 7.724 1.00 94.81 101 LYS A N 1
ATOM 817 C CA . LYS A 1 101 ? -0.439 -15.476 9.008 1.00 94.81 101 LYS A CA 1
ATOM 818 C C . LYS A 1 101 ? -0.078 -14.531 10.163 1.00 94.81 101 LYS A C 1
ATOM 820 O O . LYS A 1 101 ? 0.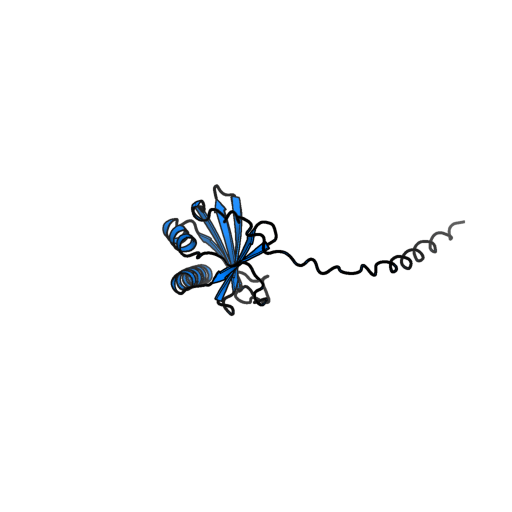641 -14.918 11.079 1.00 94.81 101 LYS A O 1
ATOM 825 N N . GLY A 1 102 ? -0.585 -13.297 10.119 1.00 92.56 102 GLY A N 1
ATOM 826 C CA . GLY A 1 102 ? -0.328 -12.263 11.127 1.00 92.56 102 GLY A CA 1
ATOM 827 C C . GLY A 1 102 ? 1.003 -11.516 10.983 1.00 92.56 102 GLY A C 1
ATOM 828 O O . GLY A 1 102 ? 1.292 -10.654 11.810 1.00 92.56 102 GLY A O 1
ATOM 829 N N . GLU A 1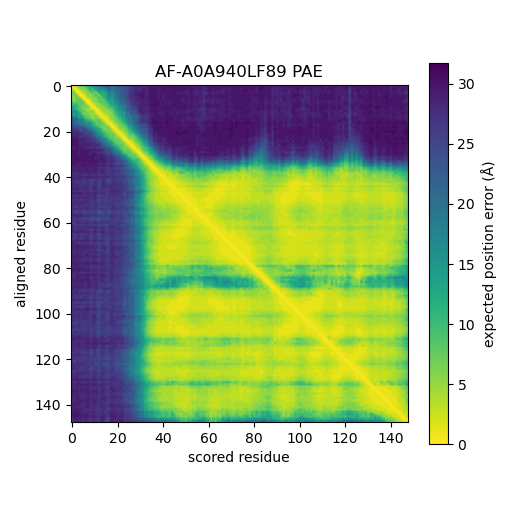 103 ? 1.797 -11.786 9.944 1.00 95.50 103 GLU A N 1
ATOM 830 C CA . GLU A 1 103 ? 3.078 -11.115 9.702 1.00 95.50 103 GLU A CA 1
ATOM 831 C C . GLU A 1 103 ? 3.023 -10.229 8.455 1.00 95.50 103 GLU A C 1
ATOM 833 O O . GLU A 1 103 ? 2.572 -10.656 7.389 1.00 95.50 103 GLU A O 1
ATOM 838 N N . ALA A 1 104 ? 3.510 -8.989 8.575 1.00 94.44 104 ALA A N 1
ATOM 839 C CA . ALA A 1 104 ? 3.643 -8.086 7.438 1.00 94.44 104 ALA A CA 1
ATOM 840 C C . ALA A 1 104 ? 4.773 -8.571 6.521 1.00 94.44 104 ALA A C 1
ATOM 842 O O . ALA A 1 104 ? 5.932 -8.625 6.932 1.00 94.44 104 ALA A O 1
ATOM 843 N N . TYR A 1 105 ? 4.453 -8.875 5.265 1.00 94.06 105 TYR A N 1
ATOM 844 C CA . TYR A 1 105 ? 5.431 -9.392 4.300 1.00 94.06 105 TYR A CA 1
ATOM 845 C C . TYR A 1 105 ? 5.673 -8.447 3.117 1.00 94.06 105 TYR A C 1
ATOM 847 O O . TYR A 1 105 ? 6.658 -8.591 2.381 1.00 94.06 105 TYR A O 1
ATOM 855 N N . LYS A 1 106 ? 4.797 -7.453 2.915 1.00 94.25 106 LYS A N 1
ATOM 856 C CA . LYS A 1 106 ? 5.016 -6.414 1.910 1.00 94.25 106 LYS A CA 1
ATOM 857 C C . LYS A 1 106 ? 4.394 -5.078 2.291 1.00 94.25 106 LYS A C 1
ATOM 859 O O . LYS A 1 106 ? 3.350 -5.025 2.929 1.00 94.25 106 LYS A O 1
ATOM 864 N N . THR A 1 107 ? 5.024 -4.005 1.825 1.00 95.38 107 THR A N 1
ATOM 865 C CA . THR A 1 107 ? 4.490 -2.643 1.882 1.00 95.38 107 THR A CA 1
ATOM 866 C C . THR A 1 107 ? 4.316 -2.108 0.467 1.00 95.38 107 THR A C 1
ATOM 868 O O . THR A 1 107 ? 5.226 -2.218 -0.358 1.00 95.38 107 THR A O 1
ATOM 871 N N . LEU A 1 108 ? 3.153 -1.522 0.205 1.00 94.75 108 LEU A N 1
ATOM 872 C CA . LEU A 1 108 ? 2.817 -0.806 -1.018 1.00 94.75 108 LEU A CA 1
ATOM 873 C C . LEU A 1 108 ? 2.686 0.686 -0.695 1.00 94.75 108 LEU A C 1
ATOM 875 O O . LEU A 1 108 ? 2.059 1.053 0.296 1.00 94.75 108 LEU A O 1
ATOM 879 N N . TYR A 1 109 ? 3.245 1.546 -1.537 1.00 94.56 109 TYR A N 1
ATOM 880 C CA . TYR A 1 109 ? 3.176 3.002 -1.412 1.00 94.56 109 TYR A CA 1
ATOM 881 C C . TYR A 1 109 ? 2.353 3.562 -2.561 1.00 94.56 109 TYR A C 1
ATOM 883 O O . TYR A 1 109 ? 2.705 3.355 -3.718 1.00 94.56 109 TYR A O 1
ATOM 891 N N . ILE A 1 110 ? 1.273 4.281 -2.279 1.00 93.81 110 ILE A N 1
ATOM 892 C CA . ILE A 1 110 ? 0.337 4.727 -3.314 1.00 93.81 110 ILE A CA 1
ATOM 893 C C . ILE A 1 110 ? 0.528 6.225 -3.559 1.00 93.81 110 ILE A C 1
ATOM 895 O O . ILE A 1 110 ? 0.490 7.033 -2.629 1.00 93.81 110 ILE A O 1
ATOM 899 N N . SER A 1 111 ? 0.728 6.606 -4.823 1.00 91.00 111 SER A N 1
ATOM 900 C CA . SER A 1 111 ? 0.779 8.002 -5.261 1.00 91.00 111 SER A CA 1
ATOM 901 C C . SER A 1 111 ? -0.392 8.334 -6.183 1.00 91.00 111 SER A C 1
ATOM 903 O O . SER A 1 111 ? -0.580 7.727 -7.236 1.00 91.00 111 SER A O 1
ATOM 905 N N . GLY A 1 112 ? -1.189 9.320 -5.776 1.00 83.50 112 GLY A N 1
ATOM 906 C CA . GLY A 1 112 ? -2.438 9.681 -6.446 1.00 83.50 112 GLY A CA 1
ATOM 907 C C . GLY A 1 112 ? -2.184 10.655 -7.578 1.00 83.50 112 GLY A C 1
ATOM 908 O O . GLY A 1 112 ? -2.760 10.511 -8.650 1.00 83.50 112 GLY A O 1
ATOM 909 N N . SER A 1 113 ? -1.251 11.585 -7.362 1.00 84.62 113 SER A N 1
ATOM 910 C CA . SER A 1 113 ? -0.800 12.540 -8.373 1.00 84.62 113 SER A CA 1
ATOM 911 C C . SER A 1 113 ? -0.141 11.857 -9.567 1.00 84.62 113 SER A C 1
ATOM 913 O O . SER A 1 113 ? -0.287 12.331 -10.688 1.00 84.62 113 SER A O 1
ATOM 915 N N . CYS A 1 114 ? 0.551 10.739 -9.340 1.00 86.81 114 CYS A N 1
ATOM 916 C CA . CYS A 1 114 ? 1.271 10.025 -10.392 1.00 86.81 114 CYS A CA 1
ATOM 917 C C . CYS A 1 114 ? 0.618 8.710 -10.816 1.00 86.81 114 CYS A C 1
ATOM 919 O O . CYS A 1 114 ? 1.151 8.026 -11.686 1.00 86.81 114 CYS A O 1
ATOM 921 N N . GLY A 1 115 ? -0.538 8.375 -10.233 1.00 89.06 115 GLY A N 1
ATOM 922 C CA . GLY A 1 115 ? -1.361 7.253 -10.673 1.00 89.06 115 GLY A CA 1
ATOM 923 C C . GLY A 1 115 ? -0.654 5.903 -10.596 1.00 89.06 115 GLY A C 1
ATOM 924 O O . GLY A 1 115 ? -0.851 5.069 -11.472 1.00 89.06 115 GLY A O 1
ATOM 925 N N . TYR A 1 116 ? 0.180 5.673 -9.581 1.00 91.19 116 TYR A N 1
ATOM 926 C CA . TYR A 1 116 ? 0.873 4.396 -9.406 1.00 91.19 116 TYR A CA 1
ATOM 927 C C . TYR A 1 116 ? 0.900 3.953 -7.944 1.00 91.19 116 TYR A C 1
ATOM 929 O O . TYR A 1 116 ? 0.826 4.770 -7.022 1.00 91.19 116 TYR A O 1
ATOM 937 N N . LEU A 1 117 ? 1.078 2.650 -7.736 1.00 92.31 117 LEU A N 1
ATOM 938 C CA . LEU A 1 117 ? 1.639 2.119 -6.501 1.00 92.31 117 LEU A CA 1
ATOM 939 C C . LEU A 1 117 ? 3.097 1.706 -6.717 1.00 92.31 117 LEU A C 1
ATOM 941 O O . LEU A 1 117 ? 3.483 1.310 -7.816 1.00 92.31 117 LEU A O 1
ATOM 945 N N . ALA A 1 118 ? 3.898 1.809 -5.669 1.00 93.25 118 ALA A N 1
ATOM 946 C CA . ALA A 1 118 ? 5.292 1.416 -5.658 1.00 93.25 118 ALA A CA 1
ATOM 947 C C . ALA A 1 118 ? 5.557 0.395 -4.553 1.00 93.25 118 ALA A C 1
ATOM 949 O O . ALA A 1 118 ? 4.943 0.441 -3.488 1.00 93.25 118 ALA A O 1
ATOM 950 N N . PHE A 1 119 ? 6.490 -0.515 -4.793 1.00 93.12 119 PHE A N 1
ATOM 951 C CA . PHE A 1 119 ? 6.973 -1.471 -3.800 1.00 93.12 119 PHE A CA 1
ATOM 952 C C . PHE A 1 119 ? 8.408 -1.880 -4.123 1.00 93.12 119 PHE A C 1
ATOM 954 O O . PHE A 1 119 ? 8.902 -1.610 -5.216 1.00 93.12 119 PHE A O 1
ATOM 961 N N . ALA A 1 120 ? 9.075 -2.536 -3.176 1.00 90.50 120 ALA A N 1
ATOM 962 C CA . ALA A 1 120 ? 10.434 -3.026 -3.366 1.00 90.50 120 ALA A CA 1
ATOM 963 C C . ALA A 1 120 ? 10.509 -4.560 -3.318 1.00 90.50 120 ALA A C 1
ATOM 965 O O . ALA A 1 120 ? 9.834 -5.224 -2.515 1.00 90.50 120 ALA A O 1
ATOM 966 N N . VAL A 1 121 ? 11.363 -5.126 -4.168 1.00 89.00 121 VAL A N 1
ATOM 967 C CA . VAL A 1 121 ? 11.793 -6.532 -4.130 1.00 89.00 121 VAL A CA 1
ATOM 968 C C . VAL A 1 121 ? 13.302 -6.541 -4.323 1.00 89.00 121 VAL A C 1
ATOM 970 O O . VAL A 1 121 ? 13.790 -5.943 -5.273 1.00 89.00 121 VAL A O 1
ATOM 973 N N . ASN A 1 122 ? 14.044 -7.178 -3.411 1.00 87.62 122 ASN A N 1
ATOM 974 C CA . ASN A 1 122 ? 15.510 -7.269 -3.476 1.00 87.62 122 ASN A CA 1
ATOM 975 C C . ASN A 1 122 ? 16.190 -5.910 -3.748 1.00 87.62 122 ASN A C 1
ATOM 977 O O . ASN A 1 122 ? 17.008 -5.798 -4.654 1.00 87.62 122 ASN A O 1
ATOM 981 N N . SER A 1 123 ? 15.793 -4.868 -3.008 1.00 85.81 123 SER A N 1
ATOM 982 C CA . SER A 1 123 ? 16.286 -3.482 -3.151 1.00 85.81 123 SER A CA 1
ATOM 983 C C . SER A 1 123 ? 15.958 -2.767 -4.470 1.00 85.81 123 SER A C 1
ATOM 985 O O . SER A 1 123 ? 16.308 -1.601 -4.616 1.00 85.81 123 SER A O 1
ATOM 987 N N . HIS A 1 124 ? 15.234 -3.404 -5.390 1.00 87.38 124 HIS A N 1
ATOM 988 C CA . HIS A 1 124 ? 14.761 -2.781 -6.622 1.00 87.38 124 HIS A CA 1
ATOM 989 C C . HIS A 1 124 ? 13.330 -2.282 -6.457 1.00 87.38 124 HIS A C 1
ATOM 991 O O . HIS A 1 124 ? 12.482 -2.972 -5.881 1.00 87.38 124 HIS A O 1
ATOM 997 N N . GLN A 1 125 ? 13.063 -1.078 -6.963 1.00 89.56 125 GLN A N 1
ATOM 998 C CA . GLN A 1 125 ? 11.738 -0.474 -6.932 1.00 89.56 125 GLN A CA 1
ATOM 999 C C . GLN A 1 125 ? 10.922 -0.892 -8.157 1.00 89.56 125 GLN A C 1
ATOM 1001 O O . GLN A 1 125 ? 11.401 -0.892 -9.292 1.00 89.56 125 GLN A O 1
ATOM 1006 N N . TYR A 1 126 ? 9.664 -1.219 -7.904 1.00 91.12 126 TYR A N 1
ATOM 1007 C CA . TYR A 1 126 ? 8.692 -1.640 -8.895 1.00 91.12 126 TYR A CA 1
ATOM 1008 C C . TYR A 1 126 ? 7.456 -0.772 -8.804 1.00 91.12 126 TYR A C 1
ATOM 1010 O O . TYR A 1 126 ? 7.068 -0.341 -7.716 1.00 91.12 126 TYR A O 1
ATOM 1018 N N . PHE A 1 127 ? 6.822 -0.568 -9.952 1.00 91.69 127 PHE A N 1
ATOM 1019 C CA . PHE A 1 127 ? 5.655 0.286 -10.083 1.00 91.69 127 PHE A CA 1
ATOM 1020 C C . PHE A 1 127 ? 4.523 -0.470 -10.760 1.00 91.69 127 PHE A C 1
ATOM 1022 O O . PHE A 1 127 ? 4.744 -1.186 -11.735 1.00 91.69 127 PHE A O 1
ATOM 1029 N N . ILE A 1 128 ? 3.307 -0.285 -10.263 1.00 90.56 128 ILE A N 1
ATOM 1030 C CA . ILE A 1 128 ? 2.080 -0.759 -10.905 1.00 90.56 128 ILE A CA 1
ATOM 1031 C C . ILE A 1 128 ? 1.187 0.455 -11.113 1.00 90.56 128 ILE A C 1
ATOM 1033 O O . ILE A 1 128 ? 0.976 1.245 -10.192 1.00 90.56 128 ILE A O 1
ATOM 1037 N N . GLU A 1 129 ? 0.682 0.613 -12.329 1.00 89.62 129 GLU A N 1
ATOM 1038 C CA . GLU A 1 129 ? -0.239 1.691 -12.668 1.00 89.62 129 GLU A CA 1
ATOM 1039 C C . GLU A 1 129 ? -1.592 1.490 -11.971 1.00 89.62 129 GLU A C 1
ATOM 1041 O O . GLU A 1 129 ? -2.140 0.385 -11.923 1.00 89.62 129 GLU A O 1
ATOM 1046 N N . LEU A 1 130 ? -2.141 2.570 -11.417 1.00 87.81 130 LEU A N 1
ATOM 1047 C CA . LEU A 1 130 ? -3.468 2.569 -10.819 1.00 87.81 130 LEU A CA 1
ATOM 1048 C C . LEU A 1 130 ? -4.512 2.648 -11.926 1.00 87.81 130 LEU A C 1
ATOM 1050 O O . LEU A 1 130 ? -4.916 3.727 -12.357 1.00 87.81 130 LEU A O 1
ATOM 1054 N N . THR A 1 131 ? -4.978 1.486 -12.365 1.00 83.19 131 THR A N 1
ATOM 1055 C CA . THR A 1 131 ? -6.113 1.413 -13.288 1.00 83.19 131 THR A CA 1
ATOM 1056 C C . THR A 1 131 ? -7.431 1.727 -12.582 1.00 83.19 131 THR A C 1
ATOM 1058 O O . THR A 1 131 ? -7.502 1.755 -11.352 1.00 83.19 131 THR A O 1
ATOM 1061 N N . GLY A 1 132 ? -8.498 1.969 -13.353 1.00 83.19 132 GLY A N 1
ATOM 1062 C CA . GLY A 1 132 ? -9.788 2.420 -12.819 1.00 83.19 132 GLY A CA 1
ATOM 1063 C C . GLY A 1 132 ? -10.329 1.556 -11.674 1.00 83.19 132 GLY A C 1
ATOM 1064 O O . GLY A 1 132 ? -10.811 2.098 -10.684 1.00 83.19 132 GLY A O 1
ATOM 1065 N N . GLN A 1 133 ? -10.192 0.229 -11.754 1.00 85.00 133 GLN A N 1
ATOM 1066 C CA . GLN A 1 133 ? -10.678 -0.675 -10.707 1.00 85.00 133 GLN A CA 1
ATOM 1067 C C . GLN A 1 133 ? -9.827 -0.610 -9.432 1.00 85.00 133 GLN A C 1
ATOM 1069 O O . GLN A 1 133 ? -10.376 -0.431 -8.347 1.00 85.00 133 GLN A O 1
ATOM 1074 N N . THR A 1 134 ? -8.496 -0.656 -9.552 1.00 84.81 134 THR A N 1
ATOM 1075 C CA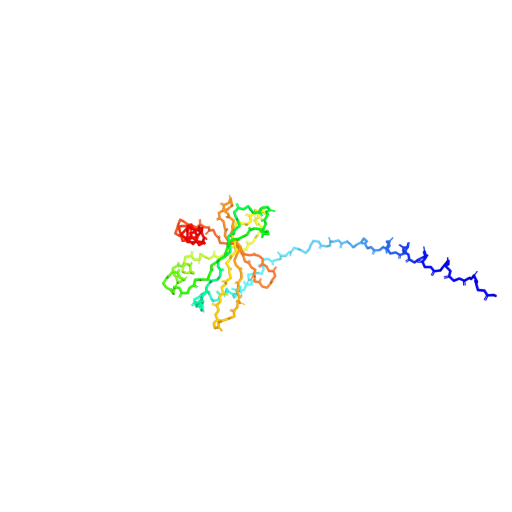 . THR A 1 134 ? -7.571 -0.490 -8.416 1.00 84.81 134 THR A CA 1
ATOM 1076 C C . THR A 1 134 ? -7.766 0.868 -7.740 1.00 84.81 134 THR A C 1
ATOM 1078 O O . THR A 1 134 ? -7.806 0.952 -6.515 1.00 84.81 134 THR A O 1
ATOM 1081 N N . LYS A 1 135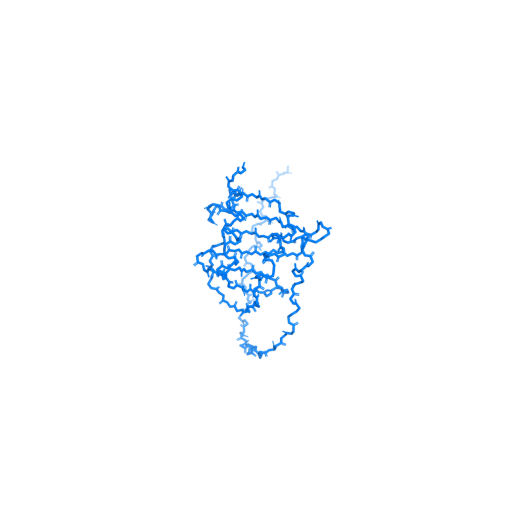 ? -7.954 1.932 -8.532 1.00 86.44 135 LYS A N 1
ATOM 1082 C CA . LYS A 1 135 ? -8.225 3.280 -8.030 1.00 86.44 135 LYS A CA 1
ATOM 1083 C C . LYS A 1 135 ? -9.541 3.344 -7.255 1.00 86.44 135 LYS A C 1
ATOM 1085 O O . LYS A 1 135 ? -9.547 3.842 -6.138 1.00 86.44 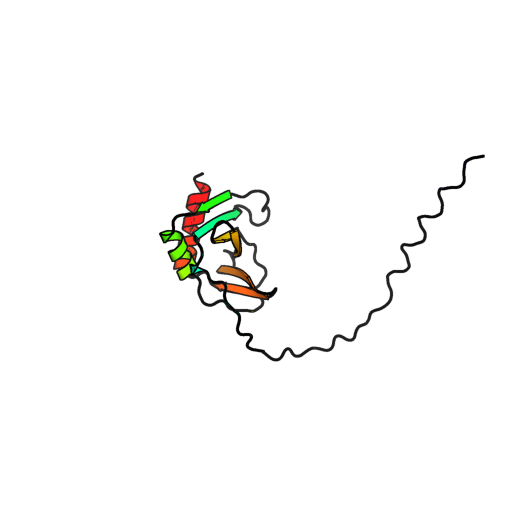135 LYS A O 1
ATOM 1090 N N . MET A 1 136 ? -10.629 2.788 -7.796 1.00 87.19 136 MET A N 1
ATOM 1091 C CA . MET A 1 136 ? -11.918 2.735 -7.091 1.00 87.19 136 MET A CA 1
ATOM 1092 C C . MET A 1 136 ? -11.834 1.972 -5.765 1.00 87.19 136 MET A C 1
ATOM 1094 O O . MET A 1 136 ? -12.480 2.365 -4.792 1.00 87.19 136 MET A O 1
ATOM 1098 N N . LEU A 1 137 ? -11.046 0.893 -5.713 1.00 87.44 137 LEU A N 1
ATOM 1099 C CA . LEU A 1 137 ? -10.825 0.140 -4.480 1.00 87.44 137 LEU A CA 1
ATOM 1100 C C . LEU A 1 137 ? -10.075 0.988 -3.450 1.00 87.44 137 LEU A C 1
ATOM 1102 O O . LEU A 1 137 ? -10.546 1.105 -2.324 1.00 87.44 137 LEU A O 1
ATOM 1106 N N . ILE A 1 138 ? -8.985 1.654 -3.839 1.00 88.00 138 ILE A N 1
ATOM 1107 C CA . ILE A 1 138 ? -8.232 2.550 -2.947 1.00 88.00 138 ILE A CA 1
ATOM 1108 C C . ILE A 1 138 ? -9.105 3.709 -2.448 1.00 88.00 138 ILE A C 1
ATOM 1110 O O . ILE A 1 138 ? -9.153 3.961 -1.247 1.00 88.00 138 ILE A O 1
ATOM 1114 N N . ASP A 1 139 ? -9.862 4.354 -3.338 1.00 87.31 139 ASP A N 1
ATOM 1115 C CA . ASP A 1 139 ? -10.784 5.436 -2.975 1.00 87.31 139 ASP A CA 1
ATOM 1116 C C . ASP A 1 139 ? -11.874 4.935 -1.996 1.00 87.31 139 ASP A C 1
ATOM 1118 O O . ASP A 1 139 ? -12.377 5.686 -1.156 1.00 87.31 139 ASP A O 1
ATOM 1122 N N . SER A 1 140 ? -12.261 3.655 -2.084 1.00 85.69 140 SER A N 1
ATOM 1123 C CA . SER A 1 140 ? -13.191 3.025 -1.136 1.00 85.69 140 SER A CA 1
ATOM 1124 C C . SER A 1 140 ? -12.534 2.778 0.221 1.00 85.69 140 SER A C 1
ATOM 1126 O O . SER A 1 140 ? -13.164 3.042 1.244 1.00 85.69 140 SER A O 1
ATOM 1128 N N . LEU A 1 141 ? -11.268 2.344 0.244 1.00 83.56 141 LEU A N 1
ATOM 1129 C CA . LEU A 1 141 ? -10.492 2.194 1.478 1.00 83.56 141 LEU A CA 1
ATOM 1130 C C . LEU A 1 141 ? -10.337 3.534 2.205 1.00 83.56 141 LEU A C 1
ATOM 1132 O O . LEU A 1 141 ? -10.569 3.600 3.408 1.00 83.56 141 LEU A O 1
ATOM 1136 N N . GLU A 1 142 ? -10.032 4.609 1.484 1.00 84.75 142 GLU A N 1
ATOM 1137 C CA . GLU A 1 142 ? -9.927 5.961 2.046 1.00 84.75 142 GLU A CA 1
ATOM 1138 C C . GLU A 1 142 ? -11.248 6.447 2.661 1.00 84.75 142 GLU A C 1
ATOM 1140 O O . GLU A 1 142 ? -11.281 6.981 3.767 1.00 84.75 142 GLU A O 1
ATOM 1145 N N . LYS A 1 143 ? -12.383 6.212 1.993 1.00 83.75 143 LYS A N 1
ATOM 1146 C CA . LYS A 1 143 ? -13.695 6.600 2.540 1.00 83.75 143 LYS A CA 1
ATOM 1147 C C . LYS A 1 143 ? -14.045 5.869 3.831 1.00 83.75 143 LYS A C 1
ATOM 1149 O O . LYS A 1 143 ? -14.759 6.436 4.658 1.00 83.75 143 LYS A O 1
ATOM 1154 N N . ILE A 1 144 ? -13.602 4.621 3.983 1.00 77.12 144 ILE A N 1
ATOM 1155 C CA . ILE A 1 144 ? -13.798 3.860 5.220 1.00 77.12 144 ILE A CA 1
ATOM 1156 C C . ILE A 1 144 ? -12.922 4.458 6.328 1.00 77.12 144 ILE A C 1
ATOM 1158 O O . ILE A 1 144 ? -13.439 4.706 7.416 1.00 77.12 144 ILE A O 1
ATOM 1162 N N . SER A 1 145 ? -11.659 4.799 6.036 1.00 72.69 145 SER A N 1
ATOM 1163 C CA . SER A 1 145 ? -10.730 5.324 7.046 1.00 72.69 145 SER A CA 1
ATOM 1164 C C . SER A 1 145 ? -11.127 6.696 7.592 1.00 72.69 145 SER A C 1
ATOM 1166 O O . SER A 1 145 ? -10.837 6.996 8.742 1.00 72.69 145 SER A O 1
ATOM 1168 N N . VAL A 1 146 ? -11.811 7.523 6.794 1.00 73.75 146 VAL A N 1
ATOM 1169 C CA . VAL A 1 146 ? -12.258 8.870 7.203 1.00 73.75 146 VAL A CA 1
ATOM 1170 C C . VAL A 1 146 ? -13.496 8.844 8.116 1.00 73.75 146 VAL A C 1
ATOM 1172 O O . VAL A 1 146 ? -13.812 9.847 8.753 1.00 73.75 146 VAL A O 1
ATOM 1175 N N . ARG A 1 147 ? -14.238 7.730 8.176 1.00 67.19 147 ARG A N 1
ATOM 1176 C CA . ARG A 1 147 ? -15.494 7.627 8.948 1.00 67.19 147 ARG A CA 1
ATOM 1177 C C . ARG A 1 147 ? -15.312 7.170 10.398 1.00 67.19 147 ARG A C 1
ATOM 1179 O O . ARG A 1 147 ? -16.308 7.133 11.121 1.00 67.19 147 ARG A O 1
ATOM 1186 N N . LEU A 1 148 ? -14.095 6.800 10.784 1.00 53.06 148 LEU A N 1
ATOM 1187 C CA . LEU A 1 148 ? -13.717 6.357 12.128 1.00 53.06 148 LEU A CA 1
ATOM 1188 C C . LEU A 1 148 ? -13.013 7.493 12.875 1.00 53.06 148 LEU A C 1
ATOM 1190 O O . LEU A 1 148 ? -13.286 7.625 14.088 1.00 53.06 148 LEU A O 1
#

Nearest PDB structures (foldseek):
  8adl-assembly1_W  TM=4.196E-01  e=8.062E+00  Saccharomyces cerevisiae
  8ae6-assembly1_W  TM=4.249E-01  e=9.636E+00  Saccharomyces cerevisiae